Protein AF-A0A450RZV0-F1 (afdb_monomer_lite)

pLDDT: mean 78.66, std 20.32, range [35.88, 97.62]

Radius of gyration: 27.1 Å; chains: 1; bounding box: 59×48×73 Å

Structure (mmCIF, N/CA/C/O backbone):
data_AF-A0A450RZV0-F1
#
_entry.id   AF-A0A450RZV0-F1
#
loop_
_atom_site.group_PDB
_atom_site.id
_atom_site.type_symbol
_atom_site.label_atom_id
_atom_site.label_alt_id
_atom_site.label_comp_id
_atom_site.label_asym_id
_atom_site.label_entity_id
_atom_site.label_seq_id
_atom_site.pdbx_PDB_ins_code
_atom_site.Cartn_x
_atom_site.Cartn_y
_atom_site.Cartn_z
_atom_site.occupancy
_atom_site.B_iso_or_equiv
_atom_site.auth_seq_id
_atom_site.auth_comp_id
_atom_site.auth_asym_id
_atom_site.auth_atom_id
_atom_site.pdbx_PDB_model_num
ATOM 1 N N . MET A 1 1 ? 35.180 30.745 -42.086 1.00 40.78 1 MET A N 1
ATOM 2 C CA . MET A 1 1 ? 34.533 31.276 -40.860 1.00 40.78 1 MET A CA 1
ATOM 3 C C . MET A 1 1 ? 34.625 30.135 -39.881 1.00 40.78 1 MET A C 1
ATOM 5 O O . MET A 1 1 ? 33.719 29.320 -39.799 1.00 40.78 1 MET A O 1
ATOM 9 N N . ASP A 1 2 ? 35.795 30.011 -39.272 1.00 35.88 2 ASP A N 1
ATOM 10 C CA . ASP A 1 2 ? 36.225 28.802 -38.582 1.00 35.88 2 ASP A CA 1
ATOM 11 C C . ASP A 1 2 ? 36.323 29.159 -37.106 1.00 35.88 2 ASP A C 1
ATOM 13 O O . ASP A 1 2 ? 37.185 29.934 -36.689 1.00 35.88 2 ASP A O 1
ATOM 17 N N . THR A 1 3 ? 35.339 28.700 -36.337 1.00 43.97 3 THR A N 1
ATOM 18 C CA . THR A 1 3 ? 35.216 29.023 -34.919 1.00 43.97 3 THR A CA 1
ATOM 19 C C . THR A 1 3 ? 36.208 28.187 -34.119 1.00 43.97 3 THR A C 1
ATOM 21 O O . THR A 1 3 ? 36.125 26.964 -34.053 1.00 43.97 3 THR A O 1
ATOM 24 N N . THR A 1 4 ? 37.156 28.901 -33.522 1.00 41.78 4 THR A N 1
ATOM 25 C CA . THR A 1 4 ? 38.199 28.461 -32.601 1.00 41.78 4 THR A CA 1
ATOM 26 C C . THR A 1 4 ? 37.675 27.547 -31.490 1.00 41.78 4 THR A C 1
ATOM 28 O O . THR A 1 4 ? 36.919 27.970 -30.618 1.00 41.78 4 THR A O 1
ATOM 31 N N . THR A 1 5 ? 38.144 26.298 -31.486 1.00 48.72 5 THR A N 1
ATOM 32 C CA . THR A 1 5 ? 38.125 25.406 -30.323 1.00 48.72 5 THR A CA 1
ATOM 33 C C . THR A 1 5 ? 39.058 25.965 -29.251 1.00 48.72 5 THR A C 1
ATOM 35 O O . THR A 1 5 ? 40.259 26.097 -29.480 1.00 48.72 5 THR A O 1
ATOM 38 N N . GLN A 1 6 ? 38.515 26.286 -28.079 1.00 44.81 6 GLN A N 1
ATOM 39 C CA . GLN A 1 6 ? 39.303 26.567 -26.879 1.00 44.81 6 GLN A CA 1
ATOM 40 C C . GLN A 1 6 ? 39.665 25.248 -26.181 1.00 44.81 6 GLN A C 1
ATOM 42 O O . GLN A 1 6 ? 38.757 24.503 -25.809 1.00 44.81 6 GLN A O 1
ATOM 47 N N . PRO A 1 7 ? 40.953 24.965 -25.936 1.00 61.09 7 PRO A N 1
ATOM 48 C CA . PRO A 1 7 ? 41.372 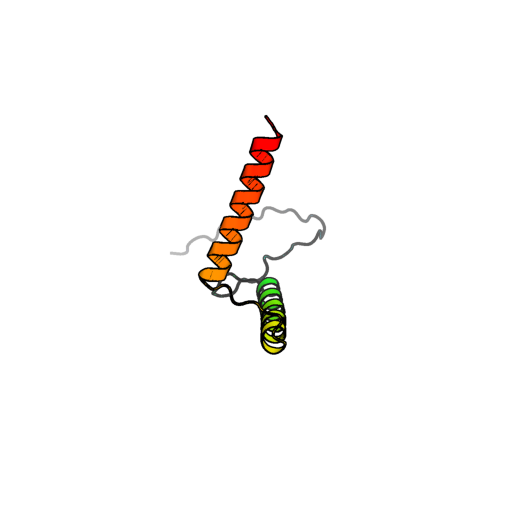24.001 -24.940 1.00 61.09 7 PRO A CA 1
ATOM 49 C C . PRO A 1 7 ? 41.698 24.745 -23.640 1.00 61.09 7 PRO A C 1
ATOM 51 O O . PRO A 1 7 ? 42.437 25.729 -23.634 1.00 61.09 7 PRO A O 1
ATOM 54 N N . SER A 1 8 ? 41.196 24.257 -22.516 1.00 44.88 8 SER A N 1
ATOM 55 C CA . SER A 1 8 ? 41.834 24.527 -21.228 1.00 44.88 8 SER A CA 1
ATOM 56 C C . SER A 1 8 ? 41.715 23.288 -20.366 1.00 44.88 8 SER A C 1
ATOM 58 O O . SER A 1 8 ? 40.777 23.099 -19.595 1.00 44.88 8 SER A O 1
ATOM 60 N N . ASP A 1 9 ? 42.701 22.440 -20.612 1.00 51.78 9 ASP A N 1
ATOM 61 C CA . ASP A 1 9 ? 43.234 21.411 -19.744 1.00 51.78 9 ASP A CA 1
ATOM 62 C C . ASP A 1 9 ? 43.445 21.984 -18.330 1.00 51.78 9 ASP A C 1
ATOM 64 O O . ASP A 1 9 ? 44.164 22.968 -18.146 1.00 51.78 9 ASP A O 1
ATOM 68 N N . ALA A 1 10 ? 42.814 21.377 -17.329 1.00 46.28 10 ALA A N 1
ATOM 69 C CA . ALA A 1 10 ? 43.149 21.580 -15.927 1.00 46.28 10 ALA A CA 1
ATOM 70 C C . ALA A 1 10 ? 43.282 20.200 -15.281 1.00 46.28 10 ALA A C 1
ATOM 72 O O . ALA A 1 10 ? 42.327 19.589 -14.807 1.00 46.28 10 ALA A O 1
ATOM 73 N N . PHE A 1 11 ? 44.514 19.705 -15.341 1.00 48.91 11 PHE A N 1
ATOM 74 C CA . PHE A 1 11 ? 45.010 18.512 -14.681 1.00 48.91 11 PHE A CA 1
ATOM 75 C C . PHE A 1 11 ? 44.594 18.440 -13.208 1.00 48.91 11 PHE A C 1
ATOM 77 O O . PHE A 1 11 ? 44.942 19.332 -12.447 1.00 48.91 11 PHE A O 1
ATOM 84 N N . HIS A 1 12 ? 44.060 17.293 -12.778 1.00 40.53 12 HIS A N 1
ATOM 85 C CA . HIS A 1 12 ? 44.601 16.584 -11.615 1.00 40.53 12 HIS A CA 1
ATOM 86 C C . HIS A 1 12 ? 44.466 15.070 -11.797 1.00 40.53 12 HIS A C 1
ATOM 88 O O . HIS A 1 12 ? 43.455 14.441 -11.504 1.00 40.53 12 HIS A O 1
ATOM 94 N N . LYS A 1 13 ? 45.573 14.483 -12.254 1.00 53.81 13 LYS A N 1
ATOM 95 C CA . LYS A 1 13 ? 45.926 13.078 -12.070 1.00 53.81 13 LYS A CA 1
ATOM 96 C C . LYS A 1 13 ? 46.123 12.836 -10.569 1.00 53.81 13 LYS A C 1
ATOM 98 O O . LYS A 1 13 ? 47.205 13.067 -10.037 1.00 53.81 13 LYS A O 1
ATOM 103 N N . GLY A 1 14 ? 45.067 12.402 -9.891 1.00 39.34 14 GLY A N 1
ATOM 104 C CA . GLY A 1 14 ? 45.078 11.945 -8.505 1.00 39.34 14 GLY A CA 1
ATOM 105 C C . GLY A 1 14 ? 44.353 10.607 -8.426 1.00 39.34 14 GLY A C 1
ATOM 106 O O . GLY A 1 14 ? 43.202 10.533 -8.820 1.00 39.34 14 GLY A O 1
ATOM 107 N N . LYS A 1 15 ? 45.103 9.574 -8.023 1.00 45.44 15 LYS A N 1
ATOM 108 C CA . LYS A 1 15 ? 44.745 8.205 -7.595 1.00 45.44 15 LYS A CA 1
ATOM 109 C C . LYS A 1 15 ? 43.275 7.781 -7.752 1.00 45.44 15 LYS A C 1
ATOM 111 O O . LYS A 1 15 ? 42.371 8.430 -7.252 1.00 45.44 15 LYS A O 1
ATOM 116 N N . THR A 1 16 ? 43.088 6.624 -8.382 1.00 50.78 16 THR A N 1
ATOM 117 C CA . THR A 1 16 ? 41.835 5.869 -8.504 1.00 50.78 16 THR A CA 1
ATOM 118 C C . THR A 1 16 ? 41.181 5.597 -7.144 1.00 50.78 16 THR A C 1
ATOM 120 O O . THR A 1 16 ? 41.309 4.500 -6.609 1.00 50.78 16 THR A O 1
ATOM 123 N N . ASP A 1 17 ? 40.463 6.573 -6.607 1.00 46.91 17 ASP A N 1
ATOM 124 C CA . ASP A 1 17 ? 39.443 6.365 -5.588 1.00 46.91 17 ASP A CA 1
ATOM 125 C C . ASP A 1 17 ? 38.102 6.470 -6.310 1.00 46.91 17 ASP A C 1
ATOM 127 O O . ASP A 1 17 ? 37.661 7.556 -6.675 1.00 46.91 17 ASP A O 1
ATOM 131 N N . GLY A 1 18 ? 37.553 5.291 -6.625 1.00 50.75 18 GLY A N 1
ATOM 132 C CA . GLY A 1 18 ? 36.261 5.022 -7.262 1.00 50.75 18 GLY A CA 1
ATOM 133 C C . GLY A 1 18 ? 35.503 6.235 -7.791 1.00 50.75 18 GLY A C 1
ATOM 134 O O . GLY A 1 18 ? 34.653 6.789 -7.097 1.00 50.75 18 GLY A O 1
ATOM 135 N N . ILE A 1 19 ? 35.749 6.590 -9.054 1.00 42.59 19 ILE A N 1
ATOM 136 C CA . ILE A 1 19 ? 34.814 7.414 -9.818 1.00 42.59 19 ILE A CA 1
ATOM 137 C C . ILE A 1 19 ? 33.557 6.554 -9.976 1.00 42.59 19 ILE A C 1
ATOM 139 O O . ILE A 1 19 ? 33.470 5.734 -10.888 1.00 42.59 19 ILE A O 1
ATOM 143 N N . PHE A 1 20 ? 32.608 6.683 -9.047 1.00 52.41 20 PHE A N 1
ATOM 144 C CA . PHE A 1 20 ? 31.243 6.239 -9.279 1.00 52.41 20 PHE A CA 1
ATOM 145 C C . PHE A 1 20 ? 30.727 7.093 -10.432 1.00 52.41 20 PHE A C 1
ATOM 147 O O . PHE A 1 20 ? 30.355 8.253 -10.249 1.00 52.41 20 PHE A O 1
ATOM 154 N N . LEU A 1 21 ? 30.786 6.541 -11.643 1.00 56.19 21 LEU A N 1
ATOM 155 C CA . LEU A 1 21 ? 30.023 7.081 -12.754 1.00 56.19 21 LEU A CA 1
ATOM 156 C C . LEU A 1 21 ? 28.563 7.150 -12.291 1.00 56.19 21 LEU A C 1
ATOM 158 O O . LEU A 1 21 ? 28.099 6.196 -11.654 1.00 56.19 21 LEU A O 1
ATOM 162 N N . PRO A 1 22 ? 27.853 8.264 -12.536 1.00 59.78 22 PRO A N 1
ATOM 163 C CA . PRO A 1 22 ? 26.433 8.315 -12.246 1.00 59.78 22 PRO A CA 1
ATOM 164 C C . PRO A 1 22 ? 25.777 7.145 -12.977 1.00 59.78 22 PRO A C 1
ATOM 166 O O . PRO A 1 22 ? 25.936 7.008 -14.188 1.00 59.78 22 PRO A O 1
ATOM 169 N N . GLU A 1 23 ? 25.123 6.272 -12.211 1.00 67.88 23 GLU A N 1
ATOM 170 C CA . GLU A 1 23 ? 24.425 5.107 -12.743 1.00 67.88 23 GLU A CA 1
ATOM 171 C C . GLU A 1 23 ? 23.468 5.597 -13.835 1.00 67.88 23 GLU A C 1
ATOM 173 O O . GLU A 1 23 ? 22.723 6.559 -13.607 1.00 67.88 23 GLU A O 1
ATOM 178 N N . GLU A 1 24 ? 23.565 5.012 -15.035 1.00 76.62 24 GLU A N 1
ATOM 179 C CA . GLU A 1 24 ? 22.754 5.433 -16.175 1.00 76.62 24 GLU A CA 1
ATOM 180 C C . GLU A 1 24 ? 21.285 5.390 -15.767 1.00 76.62 24 GLU A C 1
ATOM 182 O O . GLU A 1 24 ? 20.765 4.376 -15.295 1.00 76.62 24 GLU A O 1
ATOM 187 N N . ARG A 1 25 ? 20.641 6.550 -15.879 1.00 82.38 25 ARG A N 1
ATOM 188 C CA . ARG A 1 25 ? 19.224 6.696 -15.600 1.00 82.38 25 ARG A CA 1
ATOM 189 C C . ARG A 1 25 ? 18.471 6.488 -16.893 1.00 82.38 25 ARG A C 1
ATOM 191 O O . ARG A 1 25 ? 18.832 7.054 -17.923 1.00 82.38 25 ARG A O 1
ATOM 198 N N . ASP A 1 26 ? 17.427 5.689 -16.815 1.00 84.56 26 ASP A N 1
ATOM 199 C CA . ASP A 1 26 ? 16.516 5.486 -17.929 1.00 84.56 26 ASP A CA 1
ATOM 200 C C . ASP A 1 26 ? 15.608 6.708 -18.180 1.00 84.56 26 ASP A C 1
ATOM 202 O O . ASP A 1 26 ? 15.715 7.755 -17.535 1.00 84.56 26 ASP A O 1
ATOM 206 N N . GLU A 1 27 ? 14.654 6.549 -19.097 1.00 86.38 27 GLU A N 1
ATOM 207 C CA . GLU A 1 27 ? 13.639 7.555 -19.435 1.00 86.38 27 GLU A CA 1
ATOM 208 C C . GLU A 1 27 ? 12.750 7.977 -18.248 1.00 86.38 27 GLU A C 1
ATOM 210 O O . GLU A 1 27 ? 12.199 9.077 -18.247 1.00 86.38 27 GLU A O 1
ATOM 215 N N . LEU A 1 28 ? 12.620 7.127 -17.227 1.00 86.62 28 LEU A N 1
ATOM 216 C CA . LEU A 1 28 ? 11.882 7.389 -15.989 1.00 86.62 28 LEU A CA 1
ATOM 217 C C . LEU A 1 28 ? 12.785 7.953 -14.879 1.00 86.62 28 LEU A C 1
ATOM 219 O O . LEU A 1 28 ? 12.326 8.180 -13.757 1.00 86.62 28 LEU A O 1
ATOM 223 N N . GLY A 1 29 ? 14.065 8.193 -15.170 1.00 89.38 29 GLY A N 1
ATOM 224 C CA . GLY A 1 29 ? 15.045 8.672 -14.206 1.00 89.38 29 GLY A CA 1
ATOM 225 C C . GLY A 1 29 ? 15.483 7.620 -13.181 1.00 89.38 29 GLY A C 1
ATOM 226 O O . GLY A 1 29 ? 16.126 7.996 -12.190 1.00 89.38 29 GLY A O 1
ATOM 227 N N . LEU A 1 30 ? 15.130 6.346 -13.385 1.00 88.75 30 LEU A N 1
ATOM 228 C CA . LEU A 1 30 ? 15.470 5.234 -12.504 1.00 88.75 30 LEU A CA 1
ATOM 229 C C . LEU A 1 30 ? 16.827 4.663 -12.888 1.00 88.75 30 LEU A C 1
ATOM 231 O O . LEU A 1 30 ? 17.154 4.519 -14.066 1.00 88.75 30 LEU A O 1
ATOM 235 N N . THR A 1 31 ? 17.602 4.309 -11.872 1.00 92.38 31 THR A N 1
ATOM 236 C CA . THR A 1 31 ? 18.815 3.526 -12.075 1.00 92.38 31 THR A CA 1
ATOM 237 C C . THR A 1 31 ? 18.477 2.040 -12.188 1.00 92.38 31 THR A C 1
ATOM 239 O O . THR A 1 31 ? 17.395 1.602 -11.777 1.00 92.38 31 THR A O 1
ATOM 242 N N . THR A 1 32 ? 19.412 1.243 -12.706 1.00 91.62 32 THR A N 1
ATOM 243 C CA . THR A 1 32 ? 19.282 -0.221 -12.753 1.00 91.62 32 THR A CA 1
ATOM 244 C C . THR A 1 32 ? 18.985 -0.795 -11.369 1.00 91.62 32 THR A C 1
ATOM 246 O O . THR A 1 32 ? 18.026 -1.551 -11.213 1.00 91.62 32 THR A O 1
ATOM 249 N N . GLN A 1 33 ? 19.715 -0.354 -10.340 1.00 90.50 33 GLN A N 1
ATOM 250 C CA . GLN A 1 33 ? 19.473 -0.785 -8.964 1.00 90.50 33 GLN A CA 1
ATOM 251 C C . GLN A 1 33 ? 18.041 -0.492 -8.482 1.00 90.50 33 GLN A C 1
ATOM 253 O O . GLN A 1 33 ? 17.424 -1.326 -7.816 1.00 90.50 33 GLN A O 1
ATOM 258 N N . MET A 1 34 ? 17.493 0.684 -8.807 1.00 91.56 34 MET A N 1
ATOM 259 C CA . MET A 1 34 ? 16.122 1.038 -8.423 1.00 91.56 34 MET A CA 1
ATOM 260 C C . MET A 1 34 ? 15.093 0.127 -9.097 1.00 91.56 34 MET A C 1
ATOM 262 O O . MET A 1 34 ? 14.137 -0.285 -8.443 1.00 91.56 34 MET A O 1
ATOM 266 N N . ARG A 1 35 ? 15.287 -0.210 -10.379 1.00 91.69 35 ARG A N 1
ATOM 2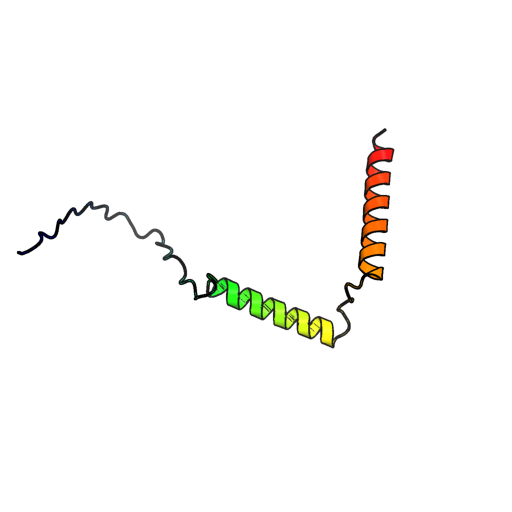67 C CA . ARG A 1 35 ? 14.404 -1.138 -11.102 1.00 91.69 35 ARG A CA 1
ATOM 268 C C . ARG A 1 35 ? 14.397 -2.520 -10.469 1.00 91.69 35 ARG A C 1
ATOM 270 O O . ARG A 1 35 ? 13.330 -3.044 -10.175 1.00 91.69 35 ARG A O 1
ATOM 277 N N . GLU A 1 36 ? 15.576 -3.070 -10.200 1.00 94.25 36 GLU A N 1
ATOM 278 C CA . GLU A 1 36 ? 15.705 -4.395 -9.589 1.00 94.25 36 GLU A CA 1
ATOM 279 C C . GLU A 1 36 ? 15.059 -4.461 -8.195 1.00 94.25 36 GLU A C 1
ATOM 281 O O . GLU A 1 36 ? 14.433 -5.463 -7.839 1.00 94.25 36 GLU A O 1
ATOM 286 N N . ASP A 1 37 ? 15.176 -3.393 -7.398 1.00 96.62 37 ASP A N 1
ATOM 287 C CA . ASP A 1 37 ? 14.507 -3.297 -6.096 1.00 96.62 37 ASP A CA 1
ATOM 288 C C . ASP A 1 37 ? 12.979 -3.218 -6.242 1.00 96.62 37 ASP A C 1
ATOM 290 O O . ASP A 1 37 ? 12.255 -3.887 -5.500 1.00 96.62 37 ASP A O 1
ATOM 294 N N . ILE A 1 38 ? 12.477 -2.458 -7.220 1.00 95.69 38 ILE A N 1
ATOM 295 C CA . ILE A 1 38 ? 11.040 -2.384 -7.520 1.00 95.69 38 ILE A CA 1
ATOM 296 C C . ILE A 1 38 ? 10.511 -3.761 -7.932 1.00 95.69 38 ILE A C 1
ATOM 298 O O . ILE A 1 38 ? 9.549 -4.237 -7.327 1.00 95.69 38 ILE A O 1
ATOM 302 N N . ASP A 1 39 ? 11.160 -4.430 -8.883 1.00 97.38 39 ASP A N 1
ATOM 303 C CA . ASP A 1 39 ? 10.739 -5.745 -9.378 1.00 97.38 39 ASP A CA 1
ATOM 304 C C . ASP A 1 39 ? 10.735 -6.791 -8.258 1.00 97.38 39 ASP A C 1
ATOM 306 O O . ASP A 1 39 ? 9.776 -7.552 -8.100 1.00 97.38 39 ASP A O 1
ATOM 310 N N . ARG A 1 40 ? 11.765 -6.785 -7.400 1.00 97.62 40 ARG A N 1
ATOM 311 C CA . ARG A 1 40 ? 11.819 -7.657 -6.220 1.00 97.62 40 ARG A CA 1
ATOM 312 C C . ARG A 1 40 ? 10.634 -7.409 -5.286 1.00 97.62 40 ARG A C 1
ATOM 314 O O . ARG A 1 40 ? 10.016 -8.363 -4.813 1.00 97.62 40 ARG A O 1
ATOM 321 N N . ARG A 1 41 ? 10.332 -6.145 -4.977 1.00 96.56 41 ARG A N 1
ATOM 322 C CA . ARG A 1 41 ? 9.227 -5.786 -4.073 1.00 96.56 41 ARG A CA 1
ATOM 323 C C . ARG A 1 41 ? 7.871 -6.151 -4.668 1.00 96.56 41 ARG A C 1
ATOM 325 O O . ARG A 1 41 ? 7.016 -6.632 -3.927 1.00 96.56 41 ARG A O 1
ATOM 332 N N . LEU A 1 42 ? 7.695 -5.970 -5.977 1.00 96.56 42 LEU A N 1
ATOM 333 C CA . LEU A 1 42 ? 6.486 -6.378 -6.692 1.00 96.56 42 LEU A CA 1
ATOM 334 C C . LEU A 1 42 ? 6.282 -7.892 -6.603 1.00 96.56 42 LEU A C 1
ATOM 336 O O . LEU A 1 42 ? 5.215 -8.324 -6.176 1.00 96.56 42 LEU A O 1
ATOM 340 N N . ALA A 1 43 ? 7.315 -8.692 -6.880 1.00 96.56 43 ALA A N 1
ATOM 341 C CA . ALA A 1 43 ? 7.230 -10.149 -6.782 1.00 96.56 43 ALA A CA 1
ATOM 342 C C . ALA A 1 43 ? 6.838 -10.627 -5.368 1.00 96.56 43 ALA A C 1
ATOM 344 O O . ALA A 1 43 ? 6.002 -11.518 -5.217 1.00 96.56 43 ALA A O 1
ATOM 345 N N . ILE A 1 44 ? 7.395 -10.008 -4.319 1.00 94.19 44 ILE A N 1
ATOM 346 C CA . ILE A 1 44 ? 7.030 -10.316 -2.925 1.00 94.19 44 ILE A CA 1
ATOM 347 C C . ILE A 1 44 ? 5.567 -9.952 -2.650 1.00 94.19 44 ILE A C 1
ATOM 349 O O . ILE A 1 44 ? 4.842 -10.746 -2.051 1.00 94.19 44 ILE A O 1
ATOM 353 N N . ALA A 1 45 ? 5.128 -8.765 -3.072 1.00 92.19 45 ALA A N 1
ATOM 354 C CA . ALA A 1 45 ? 3.759 -8.309 -2.852 1.00 92.19 45 ALA A CA 1
ATOM 355 C C . ALA A 1 45 ? 2.743 -9.219 -3.558 1.00 92.19 45 ALA A C 1
ATOM 357 O O . ALA A 1 45 ? 1.739 -9.603 -2.960 1.00 92.19 45 ALA A O 1
ATOM 358 N N . GLU A 1 46 ? 3.022 -9.622 -4.797 1.00 93.50 46 GLU A N 1
ATOM 359 C CA . GLU A 1 46 ? 2.180 -10.562 -5.536 1.00 93.50 46 GLU A CA 1
ATOM 360 C C . GLU A 1 46 ? 2.058 -11.916 -4.835 1.00 93.50 46 GLU A C 1
ATOM 362 O O . GLU A 1 46 ? 0.968 -12.488 -4.784 1.00 93.50 46 GLU A O 1
ATOM 367 N N . GLU A 1 47 ? 3.155 -12.442 -4.293 1.00 95.25 47 GLU A N 1
ATOM 368 C CA . GLU A 1 47 ? 3.143 -13.706 -3.555 1.00 95.25 47 GLU A CA 1
ATOM 369 C C . GLU A 1 47 ? 2.363 -13.579 -2.236 1.00 95.25 47 GLU A C 1
ATOM 371 O O . GLU A 1 47 ? 1.579 -14.458 -1.880 1.00 95.25 47 GLU A O 1
ATOM 376 N N . GLN A 1 48 ? 2.491 -12.451 -1.531 1.00 92.19 48 GLN A N 1
ATOM 377 C CA . GLN A 1 48 ? 1.696 -12.166 -0.331 1.00 92.19 48 GLN A CA 1
ATOM 378 C C . GLN A 1 48 ? 0.198 -12.055 -0.639 1.00 92.19 48 GLN A C 1
ATOM 380 O O . GLN A 1 48 ? -0.624 -12.538 0.143 1.00 92.19 48 GLN A O 1
ATOM 385 N N . ILE A 1 49 ? -0.165 -11.450 -1.773 1.00 90.06 49 ILE A N 1
ATOM 386 C CA . ILE A 1 49 ? -1.554 -11.377 -2.241 1.00 90.06 49 ILE A CA 1
ATOM 387 C C . ILE A 1 49 ? -2.074 -12.781 -2.561 1.00 90.06 49 ILE A C 1
ATOM 389 O O . ILE A 1 49 ? -3.139 -13.156 -2.073 1.00 90.06 49 ILE A O 1
ATOM 393 N N . ARG A 1 50 ? -1.310 -13.584 -3.315 1.00 91.44 50 ARG A N 1
ATOM 394 C CA . ARG A 1 50 ? -1.666 -14.975 -3.647 1.00 91.44 50 ARG A CA 1
ATOM 395 C C . ARG A 1 50 ? -1.881 -15.835 -2.406 1.00 91.44 50 ARG A C 1
ATOM 397 O O . ARG A 1 50 ? -2.844 -16.593 -2.349 1.00 91.44 50 ARG A O 1
ATOM 404 N N . ASN A 1 51 ? -1.032 -15.669 -1.398 1.00 94.56 51 ASN A N 1
ATOM 405 C CA . ASN A 1 51 ? -1.112 -16.410 -0.141 1.00 94.56 51 ASN A CA 1
ATOM 406 C C . ASN A 1 51 ? -2.145 -15.843 0.848 1.00 94.56 51 ASN A C 1
ATOM 408 O O . ASN A 1 51 ? -2.215 -16.306 1.986 1.00 94.56 51 ASN A O 1
ATOM 412 N N . GLY A 1 52 ? -2.929 -14.829 0.455 1.00 88.19 52 GLY A N 1
ATOM 413 C CA . GLY A 1 52 ? -3.933 -14.195 1.316 1.00 88.19 52 GLY A CA 1
ATOM 414 C C . GLY A 1 52 ? -3.341 -13.473 2.532 1.00 88.19 52 GLY A C 1
ATOM 415 O O . GLY A 1 52 ? -4.057 -13.148 3.474 1.00 88.19 52 GLY A O 1
ATOM 416 N N . GLN A 1 53 ? -2.029 -13.231 2.532 1.00 87.19 53 GLN A N 1
ATOM 417 C CA . GLN A 1 53 ? -1.320 -12.497 3.582 1.00 87.19 53 GLN A CA 1
ATOM 418 C C . GLN A 1 53 ? -1.457 -10.981 3.411 1.00 87.19 53 GLN A C 1
ATOM 420 O O . GLN A 1 53 ? -1.113 -10.219 4.315 1.00 87.19 53 GLN A O 1
ATOM 425 N N . TYR A 1 54 ? -1.958 -10.539 2.258 1.00 85.25 54 TYR A N 1
ATOM 426 C CA . TYR A 1 54 ? -2.249 -9.142 2.000 1.00 85.25 54 TYR A CA 1
ATOM 427 C C . TYR A 1 54 ? -3.615 -8.756 2.570 1.00 85.25 54 TYR A C 1
ATOM 429 O O . TYR A 1 54 ? -4.629 -9.395 2.291 1.00 85.25 54 TYR A O 1
ATOM 437 N N . ARG A 1 55 ? -3.647 -7.678 3.354 1.00 82.25 55 ARG A N 1
ATOM 438 C CA . ARG A 1 55 ? -4.888 -7.076 3.843 1.00 82.25 55 ARG A CA 1
ATOM 439 C C . ARG A 1 55 ? -5.264 -5.910 2.938 1.00 82.25 55 ARG A C 1
ATOM 441 O O . ARG A 1 55 ? -4.449 -5.016 2.729 1.00 82.25 55 ARG A O 1
ATOM 448 N N . THR A 1 56 ? -6.498 -5.903 2.444 1.00 85.44 56 THR A N 1
ATOM 449 C CA . THR A 1 56 ? -7.035 -4.786 1.662 1.00 85.44 56 THR A CA 1
ATOM 450 C C . THR A 1 56 ? -7.027 -3.507 2.497 1.00 85.44 56 THR A C 1
ATOM 452 O O . THR A 1 56 ? -7.469 -3.503 3.646 1.00 85.44 56 THR A O 1
ATOM 455 N N . LEU A 1 57 ? -6.512 -2.425 1.915 1.00 87.38 57 LEU A N 1
ATOM 456 C CA . LEU A 1 57 ? -6.522 -1.085 2.502 1.00 87.38 57 LEU A CA 1
ATOM 457 C C . LEU A 1 57 ? -7.799 -0.344 2.087 1.00 87.38 57 LEU A C 1
ATOM 459 O O . LEU A 1 57 ? -7.735 0.685 1.420 1.00 87.38 57 LEU A O 1
ATOM 463 N N . ASP A 1 58 ? -8.954 -0.918 2.407 1.00 90.19 58 ASP A N 1
ATOM 464 C CA . ASP A 1 58 ? -10.248 -0.292 2.139 1.00 90.19 58 ASP A CA 1
ATOM 465 C C . ASP A 1 58 ? -10.548 0.862 3.113 1.00 90.19 58 ASP A C 1
ATOM 467 O O . ASP A 1 58 ? -9.832 1.100 4.093 1.00 90.19 58 ASP A O 1
ATOM 471 N N . ASP A 1 59 ? -11.617 1.607 2.826 1.00 94.38 59 ASP A N 1
ATOM 472 C CA . ASP A 1 59 ? -12.014 2.775 3.617 1.00 94.38 59 ASP A CA 1
ATOM 473 C C . ASP A 1 59 ? -12.292 2.415 5.084 1.00 94.38 59 ASP A C 1
ATOM 475 O O . ASP A 1 59 ? -11.982 3.193 5.990 1.00 94.38 59 ASP A O 1
ATOM 479 N N . GLU A 1 60 ? -12.836 1.222 5.338 1.00 93.56 60 GLU A N 1
ATOM 480 C CA . GLU A 1 60 ? -13.109 0.727 6.686 1.00 93.56 60 GLU A CA 1
ATOM 481 C C . GLU A 1 60 ? -11.808 0.480 7.458 1.00 93.56 60 GLU A C 1
ATOM 483 O O . GLU A 1 60 ? -11.641 0.987 8.574 1.00 93.56 60 GLU A O 1
ATOM 488 N N . PHE A 1 61 ? -10.841 -0.211 6.848 1.00 92.81 61 PHE A N 1
ATOM 489 C CA . PHE A 1 61 ? -9.520 -0.419 7.428 1.00 92.81 61 PHE A CA 1
ATOM 490 C C . PHE A 1 61 ? -8.812 0.905 7.711 1.00 92.81 61 PHE A C 1
ATOM 492 O O . PHE A 1 61 ? -8.275 1.106 8.806 1.00 92.81 61 PHE A O 1
ATOM 499 N N . MET A 1 62 ? -8.816 1.819 6.740 1.00 94.38 62 MET A N 1
ATOM 500 C CA . MET A 1 62 ? -8.158 3.118 6.869 1.00 94.38 62 MET A CA 1
ATOM 501 C C . MET A 1 62 ? -8.782 3.957 7.984 1.00 94.38 62 MET A 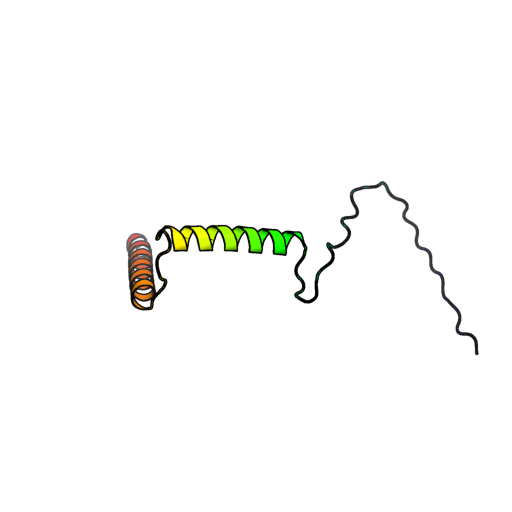C 1
ATOM 503 O O . MET A 1 62 ? -8.060 4.607 8.754 1.00 94.38 62 MET A O 1
ATOM 507 N N . LYS A 1 63 ? -10.109 3.899 8.127 1.00 95.25 63 LYS A N 1
ATOM 508 C CA . LYS A 1 63 ? -10.822 4.543 9.228 1.00 95.25 63 LYS A CA 1
ATOM 509 C C . LYS A 1 63 ? -10.436 3.933 10.575 1.00 95.25 63 LYS A C 1
ATOM 511 O O . LYS A 1 63 ? -10.037 4.673 11.472 1.00 95.25 63 LYS A O 1
ATOM 516 N N . GLU A 1 64 ? -10.481 2.608 10.721 1.00 95.56 64 GLU A N 1
ATOM 517 C CA . GLU A 1 64 ? -10.086 1.945 11.971 1.00 95.56 64 GLU A CA 1
ATOM 518 C C . GLU A 1 64 ? -8.641 2.253 12.369 1.00 95.56 64 GLU A C 1
ATOM 520 O O . GLU A 1 64 ? -8.340 2.475 13.546 1.00 95.56 64 GLU A O 1
ATOM 525 N N . PHE A 1 65 ? -7.730 2.216 11.397 1.00 94.75 65 PHE A N 1
ATOM 526 C CA . PHE A 1 65 ? -6.326 2.523 11.617 1.00 94.75 65 PHE A CA 1
ATOM 527 C C . PHE A 1 65 ? -6.164 3.948 12.154 1.00 94.75 65 PHE A C 1
ATOM 529 O O . PHE A 1 65 ? -5.475 4.158 13.156 1.00 94.75 65 PHE A O 1
ATOM 536 N N . SER A 1 66 ? -6.850 4.909 11.531 1.00 94.94 66 SER A N 1
ATOM 537 C CA . SER A 1 66 ? -6.828 6.317 11.931 1.00 94.94 66 SER A CA 1
ATOM 538 C C . SER A 1 66 ? -7.401 6.518 13.336 1.00 94.94 66 SER A C 1
ATOM 540 O O . SER A 1 66 ? -6.774 7.180 14.166 1.00 94.94 66 SER A O 1
ATOM 542 N N . ASP A 1 67 ? -8.531 5.876 13.641 1.00 96.56 67 ASP A N 1
ATOM 543 C CA . ASP A 1 67 ? -9.178 5.925 14.956 1.00 96.56 67 ASP A CA 1
ATOM 544 C C . ASP A 1 67 ? -8.240 5.376 16.053 1.00 96.56 67 ASP A C 1
ATOM 546 O O . ASP A 1 67 ? -8.044 6.003 17.102 1.00 96.56 67 ASP A O 1
ATOM 550 N N . LYS A 1 68 ? -7.574 4.241 15.794 1.00 95.94 68 LYS A N 1
ATOM 551 C CA . LYS A 1 68 ? -6.587 3.637 16.712 1.00 95.94 68 LYS A CA 1
ATOM 552 C C . LYS A 1 68 ? -5.358 4.530 16.900 1.00 95.94 68 LYS A C 1
ATOM 554 O O . LYS A 1 68 ? -4.883 4.694 18.029 1.00 95.94 68 LYS A O 1
ATOM 559 N N . ALA A 1 69 ? -4.843 5.122 15.822 1.00 95.62 69 ALA A N 1
ATOM 560 C CA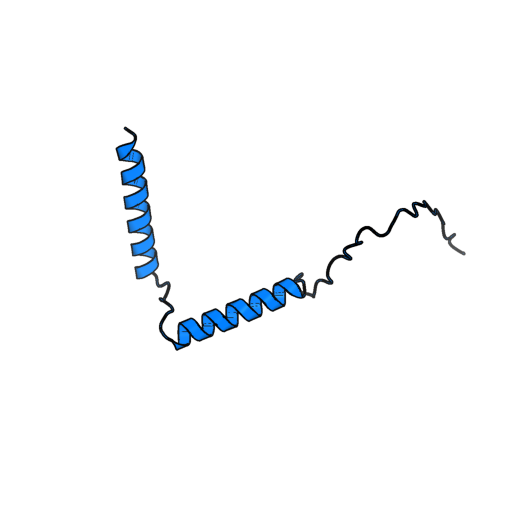 . ALA A 1 69 ? -3.705 6.035 15.875 1.00 95.62 69 ALA A CA 1
ATOM 561 C C . ALA A 1 69 ? -4.026 7.291 16.701 1.00 95.62 69 ALA A C 1
ATOM 563 O O . ALA A 1 69 ? -3.226 7.686 17.555 1.00 95.62 69 ALA A O 1
ATOM 564 N N . TYR A 1 70 ? -5.216 7.865 16.506 1.00 94.75 70 TYR A N 1
ATOM 565 C CA . TYR A 1 70 ? -5.701 9.014 17.266 1.00 94.75 70 TYR A CA 1
ATOM 566 C C . TYR A 1 70 ? -5.895 8.689 18.753 1.00 94.75 70 TYR A C 1
ATOM 568 O O . TYR A 1 70 ? -5.440 9.430 19.624 1.00 94.75 70 TYR A O 1
ATOM 576 N N . ALA A 1 71 ? -6.508 7.550 19.081 1.00 95.56 71 ALA A N 1
ATOM 577 C CA . ALA A 1 71 ? -6.666 7.130 20.473 1.00 95.56 71 ALA A CA 1
ATOM 578 C C . ALA A 1 71 ? -5.307 6.954 21.177 1.00 95.56 71 ALA A C 1
ATOM 580 O O . ALA A 1 71 ? -5.124 7.387 22.320 1.00 95.56 71 ALA A O 1
ATOM 581 N N . ARG A 1 72 ? -4.325 6.360 20.483 1.00 93.88 72 ARG A N 1
ATOM 582 C CA 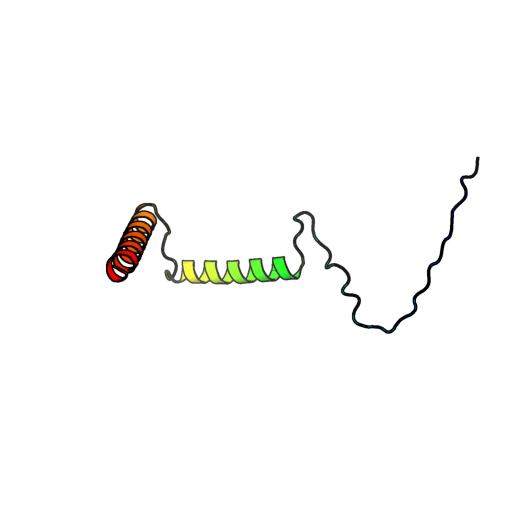. ARG A 1 72 ? -2.960 6.204 20.999 1.00 93.88 72 ARG A CA 1
ATOM 583 C C . ARG A 1 72 ? -2.286 7.555 21.230 1.00 93.88 72 ARG A C 1
ATOM 585 O O . ARG A 1 72 ? -1.675 7.740 22.282 1.00 93.88 72 ARG A O 1
ATOM 592 N N . SER A 1 73 ? -2.377 8.483 20.277 1.00 93.38 73 SER A N 1
ATOM 593 C CA . SER A 1 73 ? -1.757 9.805 20.412 1.00 93.38 73 SER A CA 1
ATOM 594 C C . SER A 1 73 ? -2.384 10.601 21.556 1.00 93.38 73 SER A C 1
ATOM 596 O O . SER A 1 73 ? -1.655 11.150 22.382 1.00 93.38 73 SER A O 1
ATOM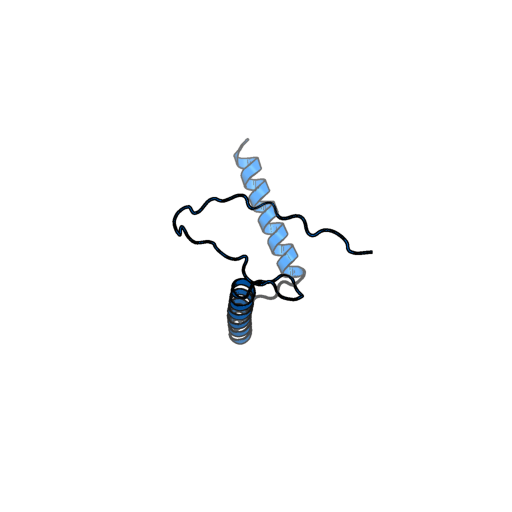 598 N N . LYS A 1 74 ? -3.714 10.567 21.686 1.00 94.75 74 LYS A N 1
ATOM 599 C CA . LYS A 1 74 ? -4.439 11.191 22.796 1.00 94.75 74 LYS A CA 1
ATOM 600 C C . LYS A 1 74 ? -3.990 10.645 24.152 1.00 94.75 74 LYS A C 1
ATOM 602 O O . LYS A 1 74 ? -3.605 11.422 25.018 1.00 94.75 74 LYS A O 1
ATOM 607 N N . LYS A 1 75 ? -3.923 9.317 24.311 1.00 93.06 75 LYS A N 1
ATOM 608 C CA . LYS A 1 75 ? -3.439 8.688 25.553 1.00 93.06 75 LYS A CA 1
ATOM 609 C C . LYS A 1 75 ? -2.025 9.149 25.925 1.00 93.06 75 LYS A C 1
ATOM 611 O O . LYS A 1 75 ? -1.748 9.379 27.098 1.00 93.06 75 LYS A O 1
ATOM 616 N N . LEU A 1 76 ? -1.129 9.280 24.945 1.00 91.88 76 LEU A N 1
ATOM 617 C CA . LEU A 1 76 ? 0.244 9.747 25.170 1.00 91.88 76 LEU A CA 1
ATOM 618 C C . LEU A 1 76 ? 0.313 11.221 25.589 1.00 91.88 76 LEU A C 1
ATOM 620 O O . LEU A 1 76 ? 1.196 11.581 26.362 1.00 91.88 76 LEU A O 1
ATOM 624 N N . LEU A 1 77 ? -0.587 12.063 25.079 1.00 90.44 77 LEU A N 1
ATOM 625 C CA . LEU A 1 77 ? -0.682 13.472 25.464 1.00 90.44 77 LEU A CA 1
ATOM 626 C C . LEU A 1 77 ? -1.271 13.632 26.868 1.00 90.44 77 LEU A C 1
ATOM 628 O O . LEU A 1 77 ? -0.725 14.383 27.672 1.00 90.44 77 LEU A O 1
ATOM 632 N N . ASP A 1 78 ? -2.328 12.884 27.177 1.00 87.69 78 ASP A N 1
ATOM 633 C CA . ASP A 1 78 ? -2.996 12.931 28.479 1.00 87.69 78 ASP A CA 1
ATOM 634 C C . ASP A 1 78 ? -2.114 12.346 29.597 1.00 87.69 78 ASP A C 1
ATOM 636 O O . ASP A 1 78 ? -2.153 12.831 30.719 1.00 87.69 78 ASP A O 1
ATOM 640 N N . SER A 1 79 ? -1.256 11.363 29.291 1.00 77.56 79 SER A N 1
ATOM 641 C CA . SER A 1 79 ? -0.314 10.767 30.263 1.00 77.56 79 SER A CA 1
ATOM 642 C C . SER A 1 79 ? 0.913 11.644 30.563 1.00 77.56 79 SER A C 1
ATOM 644 O O . SER A 1 79 ? 1.760 11.252 31.363 1.00 77.56 79 SER A O 1
ATOM 646 N N . LYS A 1 80 ? 1.064 12.788 29.881 1.00 70.56 80 LYS A N 1
ATOM 647 C CA . LYS A 1 80 ? 2.153 13.760 30.092 1.00 70.56 80 LYS A CA 1
ATOM 648 C C . LYS A 1 80 ? 1.717 14.995 30.893 1.00 70.56 80 LYS A C 1
ATOM 650 O O . LYS A 1 80 ? 2.543 15.885 31.092 1.00 70.56 80 LYS A O 1
ATOM 655 N N . ARG A 1 81 ? 0.446 15.072 31.293 1.00 55.97 81 ARG A N 1
ATOM 656 C CA . ARG A 1 81 ? -0.099 16.098 32.194 1.00 55.97 81 ARG A CA 1
ATOM 657 C C . ARG A 1 81 ? -0.169 15.567 33.616 1.00 55.97 81 ARG A C 1
ATOM 659 O O . ARG A 1 81 ? 0.012 16.406 34.521 1.00 55.97 81 ARG A O 1
#

Secondary structure (DSSP, 8-state):
---PPPP-------------PPPPP-TTS--HHHHHHHHHHHHHHHHHHHTT-PPP--HHHHHHHHHHHHHHHHHHHHTT-

Organism: NCBI:txid2126340

Foldseek 3Di:
DDDDDDDDDDDDPDDPPDPPDPADADPVRDHPVRVVVVVVVVVVVVVCVVVVVDDDPDPVVVVVVVVVVVVVVVVVVVVVD

Sequence (81 aa):
MDTTTQPSDAFHKGKTDGIFLPEERDELGLTTQMREDIDRRLAIAEEQIRNGQYRTLDDEFMKEFSDKAYARSKKLLDSKR